Protein AF-A0A7S2CG11-F1 (afdb_monomer_lite)

Radius of gyration: 16.39 Å; chains: 1; bounding box: 47×24×43 Å

Secondary structure (DSSP, 8-state):
----TTHHHHHHHHHHHTS-GGGHHHHHHHHHHHHHHHHHHHHHHHHS-S---HHHHHHHHHHHHHHHHHHHHHHTTS-HHHHGGGHHHHHHHHHHHHHHHHHHHHHTT--

Structure (mmCIF, N/CA/C/O backbone):
data_AF-A0A7S2CG11-F1
#
_entry.id   AF-A0A7S2CG11-F1
#
loop_
_atom_site.group_PDB
_atom_site.id
_atom_site.type_symbol
_atom_site.label_atom_id
_atom_site.label_alt_id
_atom_site.label_comp_id
_atom_site.label_asym_id
_atom_site.label_entity_id
_atom_site.label_seq_id
_atom_site.pdbx_PDB_ins_code
_atom_site.Cartn_x
_atom_site.Cartn_y
_atom_site.Cartn_z
_atom_site.occupancy
_atom_site.B_iso_or_equiv
_atom_site.auth_seq_id
_atom_site.auth_comp_id
_atom_site.auth_asym_id
_atom_site.auth_atom_id
_atom_site.pdbx_PDB_model_num
ATOM 1 N N . MET A 1 1 ? -9.428 -1.515 -18.858 1.00 35.81 1 MET A N 1
ATOM 2 C CA . MET A 1 1 ? -9.501 -1.089 -17.443 1.00 35.81 1 MET A CA 1
ATOM 3 C C . MET A 1 1 ? -9.617 -2.336 -16.585 1.00 35.81 1 MET A C 1
ATOM 5 O O . MET A 1 1 ? -10.710 -2.874 -16.436 1.00 35.81 1 MET A O 1
ATOM 9 N N . LEU A 1 2 ? -8.484 -2.868 -16.124 1.00 32.00 2 LEU A N 1
ATOM 10 C CA . LEU A 1 2 ? -8.478 -3.986 -15.184 1.00 32.00 2 LEU A CA 1
ATOM 11 C C . LEU A 1 2 ? -9.107 -3.491 -13.878 1.00 32.00 2 LEU A C 1
ATOM 13 O O . LEU A 1 2 ? -8.720 -2.464 -13.327 1.00 32.00 2 LEU A O 1
ATOM 17 N N . ARG A 1 3 ? -10.182 -4.162 -13.475 1.00 33.31 3 ARG A N 1
ATOM 18 C CA . ARG A 1 3 ? -11.046 -3.799 -12.356 1.00 33.31 3 ARG A CA 1
ATOM 19 C C . ARG A 1 3 ? -10.266 -3.915 -11.043 1.00 33.31 3 ARG A C 1
ATOM 21 O O . ARG A 1 3 ? -10.253 -4.978 -10.436 1.00 33.31 3 ARG A O 1
ATOM 28 N N . ASN A 1 4 ? -9.718 -2.800 -10.564 1.00 46.31 4 ASN A N 1
ATOM 29 C CA . ASN A 1 4 ? -9.216 -2.584 -9.193 1.00 46.31 4 ASN A CA 1
ATOM 30 C C . ASN A 1 4 ? -10.316 -2.710 -8.101 1.00 46.31 4 ASN A C 1
ATOM 32 O O . ASN A 1 4 ? -10.176 -2.225 -6.982 1.00 46.31 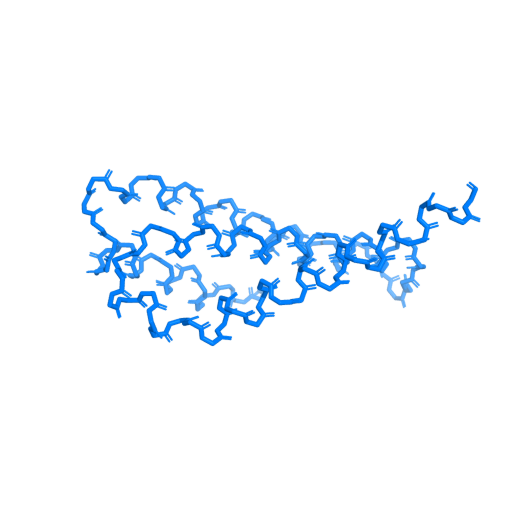4 ASN A O 1
ATOM 36 N N . SER A 1 5 ? -11.440 -3.359 -8.414 1.00 47.09 5 SER A N 1
ATOM 37 C CA . SER A 1 5 ? -12.702 -3.288 -7.675 1.00 47.09 5 SER A CA 1
ATOM 38 C C . SER A 1 5 ? -12.771 -4.158 -6.418 1.00 47.09 5 SER A C 1
ATOM 40 O O . SER A 1 5 ? -13.776 -4.081 -5.724 1.00 47.09 5 SER A O 1
ATOM 42 N N . ASN A 1 6 ? -11.741 -4.946 -6.093 1.00 70.62 6 ASN A N 1
ATOM 43 C CA . ASN A 1 6 ? -11.719 -5.699 -4.833 1.00 70.62 6 ASN A CA 1
ATOM 44 C C . ASN A 1 6 ? -10.846 -5.044 -3.760 1.00 70.62 6 ASN A C 1
ATOM 46 O O . ASN A 1 6 ? -11.277 -4.977 -2.617 1.00 70.62 6 ASN A O 1
ATOM 50 N N . LEU A 1 7 ? -9.659 -4.518 -4.083 1.00 75.25 7 LEU A N 1
ATOM 51 C CA . LEU A 1 7 ? -8.768 -3.990 -3.043 1.00 75.25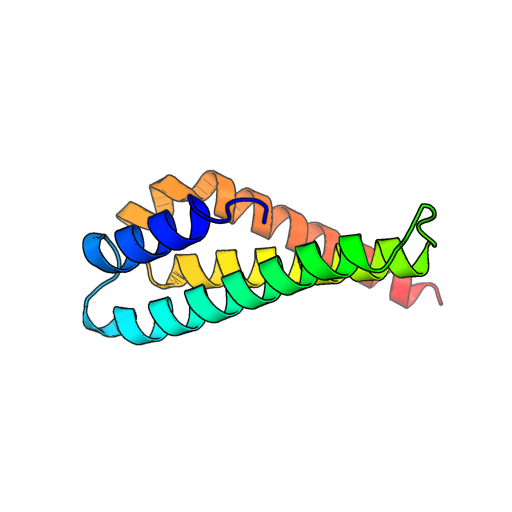 7 LEU A CA 1
ATOM 52 C C . LEU A 1 7 ? -9.250 -2.642 -2.487 1.00 75.25 7 LEU A C 1
ATOM 54 O O . LEU A 1 7 ? -9.371 -2.505 -1.274 1.00 75.25 7 LEU A O 1
ATOM 58 N N . ASP A 1 8 ? -9.606 -1.685 -3.352 1.00 79.31 8 ASP A N 1
ATOM 59 C CA . ASP A 1 8 ? -10.138 -0.377 -2.927 1.00 79.31 8 ASP A CA 1
ATOM 60 C C . ASP A 1 8 ? -11.437 -0.542 -2.119 1.00 79.31 8 ASP A C 1
ATOM 62 O O . ASP A 1 8 ? -11.587 0.007 -1.028 1.00 79.31 8 ASP A O 1
ATOM 66 N N . GLY A 1 9 ? -12.354 -1.387 -2.605 1.00 79.81 9 GLY A N 1
ATOM 67 C CA . GLY A 1 9 ? -13.598 -1.708 -1.903 1.00 79.81 9 GLY A CA 1
ATOM 68 C C . GLY A 1 9 ? -13.357 -2.342 -0.531 1.00 79.81 9 GLY A C 1
ATOM 69 O O . GLY A 1 9 ? -13.958 -1.914 0.455 1.00 79.81 9 GLY A O 1
ATOM 70 N N . ASN A 1 10 ? -12.436 -3.306 -0.449 1.00 82.38 10 ASN A N 1
ATOM 71 C CA . ASN A 1 10 ? -12.087 -3.967 0.808 1.00 82.38 10 ASN A CA 1
ATOM 72 C C . ASN A 1 10 ? -11.411 -3.010 1.796 1.00 82.38 10 ASN A C 1
ATOM 74 O O . ASN A 1 10 ? -11.752 -3.034 2.976 1.00 82.38 10 ASN A O 1
ATOM 78 N N . MET A 1 11 ? -10.506 -2.137 1.339 1.00 85.62 11 MET A N 1
ATOM 79 C CA . MET A 1 11 ? -9.870 -1.135 2.204 1.00 85.62 11 MET A CA 1
ATOM 80 C C . MET A 1 11 ? -10.896 -0.137 2.742 1.00 85.62 11 MET A C 1
ATOM 82 O O . MET A 1 11 ? -10.906 0.141 3.939 1.00 85.62 11 MET A O 1
ATOM 86 N N . ARG A 1 12 ? -11.815 0.354 1.902 1.00 87.50 12 ARG A N 1
ATOM 87 C CA . ARG A 1 12 ? -12.899 1.246 2.350 1.00 87.50 12 ARG A CA 1
ATOM 88 C C . ARG A 1 12 ? -13.810 0.577 3.367 1.00 87.50 12 ARG A C 1
ATOM 90 O O . ARG A 1 12 ? -14.135 1.193 4.381 1.00 87.50 12 ARG A O 1
ATOM 97 N N . LEU A 1 13 ? -14.199 -0.673 3.113 1.00 87.44 13 LEU A N 1
ATOM 98 C CA . LEU A 1 13 ? -15.016 -1.439 4.047 1.00 87.44 13 LEU A CA 1
ATOM 99 C C . LEU A 1 13 ? -14.294 -1.582 5.390 1.00 87.44 13 LEU A C 1
ATOM 101 O O . LEU A 1 13 ? -14.858 -1.206 6.410 1.00 87.44 13 LEU A O 1
ATOM 105 N N . MET A 1 14 ? -13.025 -1.994 5.371 1.00 85.38 14 MET A N 1
ATOM 106 C CA . MET A 1 14 ? -12.188 -2.157 6.561 1.00 85.38 14 MET A CA 1
ATOM 107 C C . MET A 1 14 ? -12.006 -0.850 7.351 1.00 85.38 14 MET A C 1
ATOM 109 O O . MET A 1 14 ? -12.083 -0.842 8.580 1.00 85.38 14 MET A O 1
ATOM 113 N N . ILE A 1 15 ? -11.837 0.290 6.671 1.00 89.62 15 ILE A N 1
ATOM 114 C CA . ILE A 1 15 ? -11.796 1.609 7.325 1.00 89.62 15 ILE A CA 1
ATOM 115 C C . ILE A 1 15 ? -13.116 1.896 8.054 1.00 89.62 15 ILE A C 1
ATOM 117 O O . ILE A 1 15 ? -13.131 2.466 9.148 1.00 89.62 15 ILE A O 1
ATOM 121 N N . MET A 1 16 ? -14.243 1.519 7.455 1.00 89.31 16 MET A N 1
ATOM 122 C CA . MET A 1 16 ? -15.561 1.763 8.030 1.00 89.31 16 MET A CA 1
ATOM 123 C C . MET A 1 16 ? -15.909 0.812 9.179 1.00 89.31 16 MET A C 1
ATOM 125 O O . MET A 1 16 ? -16.587 1.248 10.117 1.00 89.31 16 MET A O 1
ATOM 129 N N . THR A 1 17 ? -15.478 -0.447 9.114 1.00 88.38 17 THR A N 1
ATOM 130 C CA . THR A 1 17 ? -15.852 -1.501 10.068 1.00 88.38 17 THR A CA 1
ATOM 131 C C . THR A 1 17 ? -14.850 -1.660 11.200 1.00 88.38 17 THR A C 1
ATOM 133 O O . THR A 1 17 ? -15.264 -1.732 12.354 1.00 88.38 17 THR A O 1
ATOM 136 N N . ASP A 1 18 ? -13.554 -1.639 10.892 1.00 86.88 18 ASP A N 1
ATOM 137 C CA . ASP A 1 18 ? -12.510 -2.115 11.803 1.00 86.88 18 ASP A CA 1
ATOM 138 C C . ASP A 1 18 ? -11.594 -0.987 12.300 1.00 86.88 18 ASP A C 1
ATOM 140 O O . ASP A 1 18 ? -11.136 -1.018 13.441 1.00 86.88 18 ASP A O 1
ATOM 144 N N . VAL A 1 19 ? -11.357 0.063 11.501 1.00 88.81 19 VAL A N 1
ATOM 145 C CA . VAL A 1 19 ? -10.510 1.192 11.929 1.00 88.81 19 VAL A CA 1
ATOM 146 C C . VAL A 1 19 ? -11.243 2.076 12.959 1.00 88.81 19 VAL A C 1
ATOM 148 O O . VAL A 1 19 ? -12.369 2.541 12.702 1.00 88.81 19 VAL A O 1
ATOM 151 N N . PRO A 1 20 ? -10.614 2.401 14.111 1.00 91.81 20 PRO A N 1
ATOM 152 C CA . PRO A 1 20 ? -11.186 3.306 15.103 1.00 91.81 20 PRO A CA 1
ATOM 153 C C . PRO A 1 20 ? -11.517 4.664 14.491 1.00 91.81 20 PRO A C 1
ATOM 155 O O . PRO A 1 20 ? -10.702 5.239 13.773 1.00 91.81 20 PRO A O 1
ATOM 158 N N . ARG A 1 21 ? -12.686 5.228 14.823 1.00 91.38 21 ARG A N 1
ATOM 159 C CA . ARG A 1 21 ? -13.230 6.436 14.169 1.00 91.38 21 ARG A CA 1
ATOM 160 C C . ARG A 1 21 ? -12.234 7.599 14.066 1.00 91.38 21 ARG A C 1
ATOM 162 O O . ARG A 1 21 ? -12.180 8.245 13.028 1.00 91.38 21 ARG A O 1
ATOM 169 N N . ARG A 1 22 ? -11.413 7.810 15.102 1.00 92.06 22 ARG A N 1
ATOM 170 C CA . ARG A 1 22 ? -10.377 8.859 15.163 1.00 92.06 22 ARG A CA 1
ATOM 171 C C . ARG A 1 22 ? -9.219 8.688 14.166 1.00 92.06 22 ARG A C 1
ATOM 173 O O . ARG A 1 22 ? -8.504 9.643 13.922 1.00 92.06 22 ARG A O 1
ATOM 180 N N . GLN A 1 23 ? -9.009 7.482 13.637 1.00 91.62 23 GLN A N 1
ATOM 181 C CA . GLN A 1 23 ? -7.903 7.142 12.730 1.00 91.62 23 GLN A CA 1
ATOM 182 C C . GLN A 1 23 ? -8.356 6.974 11.273 1.00 91.62 23 GLN A C 1
ATOM 184 O O . GLN A 1 23 ? -7.522 6.821 10.385 1.00 91.62 23 GLN A O 1
ATOM 189 N N . ARG A 1 24 ? -9.670 7.006 11.010 1.00 92.00 24 ARG A N 1
ATOM 190 C CA . ARG A 1 24 ? -10.237 6.697 9.687 1.00 92.00 24 ARG A CA 1
ATOM 191 C C . ARG A 1 24 ? -9.787 7.650 8.594 1.00 92.00 24 ARG A C 1
ATOM 193 O O . ARG A 1 24 ? -9.596 7.208 7.472 1.00 92.00 24 ARG A O 1
ATOM 200 N N . GLU A 1 25 ? -9.611 8.928 8.913 1.00 91.62 25 GLU A N 1
ATOM 201 C CA . GLU A 1 25 ? -9.115 9.916 7.952 1.00 91.62 25 GLU A CA 1
ATOM 202 C C . GLU A 1 25 ? -7.676 9.601 7.521 1.00 91.62 25 GLU A C 1
ATOM 204 O O . GLU A 1 25 ? -7.389 9.533 6.328 1.00 91.62 25 GLU A O 1
ATOM 209 N N . GLY A 1 26 ? -6.793 9.296 8.479 1.00 90.50 26 GLY A N 1
ATOM 210 C CA . GLY A 1 26 ? -5.427 8.851 8.188 1.00 90.50 26 GLY A CA 1
ATOM 211 C C . GLY A 1 26 ? -5.397 7.557 7.371 1.00 90.50 26 GLY A C 1
ATOM 212 O O . GLY A 1 26 ? -4.694 7.477 6.366 1.00 90.50 26 GLY A O 1
ATOM 213 N N . ALA A 1 27 ? -6.229 6.581 7.741 1.00 89.44 27 ALA A N 1
ATOM 214 C CA . ALA A 1 27 ? -6.353 5.325 7.009 1.00 89.44 27 ALA A CA 1
ATOM 215 C C . ALA A 1 27 ? -6.898 5.523 5.581 1.00 89.44 27 ALA A C 1
ATOM 217 O O . ALA A 1 27 ? -6.419 4.880 4.653 1.00 89.44 27 ALA A O 1
ATOM 218 N N . ALA A 1 28 ? -7.850 6.439 5.373 1.00 89.50 28 ALA A N 1
ATOM 219 C CA . ALA A 1 28 ? -8.377 6.764 4.047 1.00 89.50 28 ALA A CA 1
ATOM 220 C C . ALA A 1 28 ? -7.323 7.423 3.147 1.00 89.50 28 ALA A C 1
ATOM 222 O O . ALA A 1 28 ? -7.187 7.042 1.985 1.00 89.50 28 ALA A O 1
ATOM 223 N N . ASN A 1 29 ? -6.533 8.353 3.691 1.00 91.31 29 ASN A N 1
ATOM 224 C CA . ASN A 1 29 ? -5.423 8.968 2.961 1.00 91.31 29 ASN A CA 1
ATOM 225 C C . ASN A 1 29 ? -4.346 7.932 2.601 1.00 91.31 29 ASN A C 1
ATOM 227 O O . ASN A 1 29 ? -3.847 7.920 1.477 1.00 91.31 29 ASN A O 1
ATOM 231 N N . SER A 1 30 ? -4.032 7.023 3.528 1.00 89.19 30 SER A N 1
ATOM 232 C CA . SER A 1 30 ? -3.101 5.916 3.286 1.00 89.19 30 SER A CA 1
ATOM 233 C C . SER A 1 30 ? -3.621 4.950 2.213 1.00 89.19 30 SER A C 1
ATOM 235 O O . SER A 1 30 ? -2.877 4.611 1.296 1.00 89.19 30 SER A O 1
ATOM 237 N N . ALA A 1 31 ? -4.904 4.580 2.250 1.00 87.12 31 ALA A N 1
ATOM 238 C CA . ALA A 1 31 ? -5.529 3.749 1.221 1.00 87.12 31 ALA A CA 1
ATOM 239 C C . ALA A 1 31 ? -5.493 4.408 -0.169 1.00 87.12 31 ALA A C 1
ATOM 241 O O . ALA A 1 31 ? -5.235 3.734 -1.165 1.00 87.12 31 ALA A O 1
ATOM 242 N N . ALA A 1 32 ? -5.700 5.727 -0.250 1.00 87.94 32 ALA A N 1
ATOM 243 C CA . ALA A 1 32 ? -5.587 6.462 -1.508 1.00 87.94 32 ALA A CA 1
ATOM 244 C C . ALA A 1 32 ? -4.153 6.439 -2.069 1.00 87.94 32 ALA A C 1
ATOM 246 O O . ALA A 1 32 ? -3.975 6.233 -3.269 1.00 87.94 32 ALA A O 1
ATOM 247 N N . ALA A 1 33 ? -3.136 6.593 -1.212 1.00 86.75 33 ALA A N 1
ATOM 248 C CA . ALA A 1 33 ? -1.732 6.491 -1.615 1.00 86.75 33 ALA A CA 1
ATOM 249 C C . ALA A 1 33 ? -1.402 5.100 -2.186 1.00 86.75 33 ALA A C 1
ATOM 251 O O . ALA A 1 33 ? -0.862 5.014 -3.287 1.00 86.75 33 ALA A O 1
ATOM 252 N N . ILE A 1 34 ? -1.850 4.035 -1.511 1.00 86.06 34 ILE A N 1
ATOM 253 C CA . ILE A 1 34 ? -1.693 2.643 -1.963 1.00 86.06 34 ILE A CA 1
ATOM 254 C C . ILE A 1 34 ? -2.304 2.440 -3.350 1.00 86.06 34 ILE A C 1
ATOM 256 O O . ILE A 1 34 ? -1.669 1.883 -4.246 1.00 86.06 34 ILE A O 1
ATOM 260 N N . MET A 1 35 ? -3.533 2.918 -3.559 1.00 84.75 35 MET A N 1
ATOM 261 C CA . MET A 1 35 ? -4.197 2.796 -4.858 1.00 84.75 35 MET A CA 1
ATOM 262 C C . MET A 1 35 ? -3.481 3.584 -5.957 1.00 84.75 35 MET A C 1
ATOM 264 O O . MET A 1 35 ? -3.445 3.122 -7.097 1.00 84.75 35 MET A O 1
ATOM 268 N N . A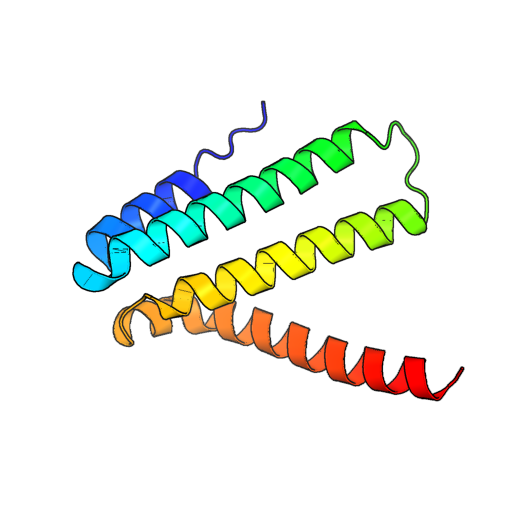SN A 1 36 ? -2.891 4.738 -5.637 1.00 85.94 36 ASN A N 1
ATOM 269 C CA . ASN A 1 36 ? -2.085 5.496 -6.591 1.00 85.94 36 ASN A CA 1
ATOM 270 C C . ASN A 1 36 ? -0.817 4.731 -6.986 1.00 85.94 36 ASN A C 1
ATOM 272 O O . ASN A 1 36 ? -0.550 4.619 -8.178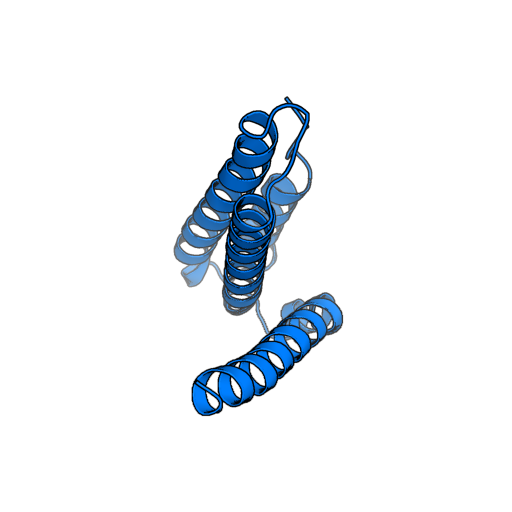 1.00 85.94 36 ASN A O 1
ATOM 276 N N . THR A 1 37 ? -0.106 4.131 -6.028 1.00 84.00 37 THR A N 1
ATOM 277 C CA . THR A 1 37 ? 1.079 3.301 -6.303 1.00 84.00 37 THR A CA 1
ATOM 278 C C . THR A 1 37 ? 0.725 2.052 -7.125 1.00 84.00 37 THR A C 1
ATOM 280 O O . THR A 1 37 ? 1.433 1.706 -8.068 1.00 84.00 37 THR A O 1
ATOM 283 N N . PHE A 1 38 ? -0.417 1.403 -6.868 1.00 80.06 38 PHE A N 1
ATOM 284 C CA . PHE A 1 38 ? -0.881 0.296 -7.720 1.00 80.06 38 PHE A CA 1
ATOM 285 C C . PHE A 1 38 ? -1.307 0.743 -9.123 1.00 80.06 38 PHE A C 1
ATOM 287 O O . PHE A 1 38 ? -1.092 0.017 -10.094 1.00 80.06 38 PHE A O 1
ATOM 294 N N . ASN A 1 39 ? -1.920 1.921 -9.249 1.00 82.31 39 ASN A N 1
ATOM 295 C CA . ASN A 1 39 ? -2.246 2.487 -10.556 1.00 82.31 39 ASN A CA 1
ATOM 296 C C . ASN A 1 39 ? -0.975 2.833 -11.336 1.00 82.31 39 ASN A C 1
ATOM 298 O O . ASN A 1 39 ? -0.939 2.607 -12.542 1.00 82.31 39 ASN A O 1
ATOM 302 N N . GLU A 1 40 ? 0.056 3.345 -10.663 1.00 80.25 40 GLU A N 1
ATOM 303 C CA . GLU A 1 40 ? 1.376 3.560 -11.248 1.00 80.25 40 GLU A CA 1
ATOM 304 C C . GLU A 1 40 ? 1.919 2.244 -11.802 1.00 80.25 40 GLU A C 1
ATOM 306 O O . GLU A 1 40 ? 2.081 2.161 -13.010 1.00 80.25 40 GLU A O 1
ATOM 311 N N . LEU A 1 41 ? 2.014 1.183 -10.989 1.00 73.31 41 LEU A N 1
ATOM 312 C CA . LEU A 1 41 ? 2.454 -0.155 -11.417 1.00 73.31 41 LEU A CA 1
ATOM 313 C C . LEU A 1 41 ? 1.724 -0.668 -12.673 1.00 73.31 41 LEU A C 1
ATOM 315 O O . LEU A 1 41 ? 2.345 -1.142 -13.628 1.00 73.31 41 LEU A O 1
ATOM 319 N N . ALA A 1 42 ? 0.391 -0.569 -12.676 1.00 72.75 42 ALA A N 1
ATOM 320 C CA . ALA A 1 42 ? -0.438 -1.007 -13.796 1.00 72.75 42 ALA A CA 1
ATOM 321 C C . ALA A 1 42 ? -0.187 -0.180 -15.070 1.00 72.75 42 ALA A C 1
ATOM 323 O O . ALA A 1 42 ? -0.279 -0.704 -16.182 1.00 72.75 42 ALA A O 1
ATOM 324 N N . ASN A 1 43 ? 0.143 1.103 -14.918 1.00 73.06 43 ASN A N 1
ATOM 325 C CA . ASN A 1 43 ? 0.467 1.996 -16.025 1.00 73.06 43 ASN A CA 1
ATOM 326 C C . ASN A 1 43 ? 1.924 1.838 -16.490 1.00 73.06 43 ASN A C 1
ATOM 328 O O . ASN A 1 43 ? 2.187 1.940 -17.690 1.00 73.06 43 ASN A O 1
ATOM 332 N N . THR A 1 44 ? 2.864 1.516 -15.596 1.00 66.94 44 THR A N 1
ATOM 333 C CA . THR A 1 44 ? 4.253 1.210 -15.962 1.00 66.94 44 THR A CA 1
ATOM 334 C C . THR A 1 44 ? 4.290 -0.012 -16.882 1.00 66.94 44 THR A C 1
ATOM 336 O O . THR A 1 44 ? 4.925 0.026 -17.933 1.00 66.94 44 THR A O 1
ATOM 339 N N . GLN A 1 45 ? 3.478 -1.040 -16.600 1.00 59.97 45 GLN A N 1
ATOM 340 C CA . GLN A 1 45 ? 3.309 -2.199 -17.488 1.00 59.97 45 GLN A CA 1
ATOM 341 C C . GLN A 1 45 ? 2.833 -1.813 -18.904 1.00 59.97 45 GLN A C 1
ATOM 343 O O . GLN A 1 45 ? 3.269 -2.412 -19.886 1.00 59.97 45 GLN A O 1
ATOM 348 N N . ALA A 1 46 ? 1.955 -0.811 -19.030 1.00 62.22 46 ALA A N 1
ATOM 349 C CA . ALA A 1 46 ? 1.475 -0.327 -20.328 1.00 62.22 46 ALA A CA 1
ATOM 350 C C . ALA A 1 46 ? 2.545 0.453 -21.116 1.00 62.22 46 ALA A C 1
ATOM 352 O O . ALA A 1 46 ? 2.405 0.625 -22.327 1.00 62.22 46 ALA A O 1
ATOM 353 N N . THR A 1 47 ? 3.602 0.910 -20.439 1.00 61.19 47 THR A N 1
ATOM 354 C CA . THR A 1 47 ? 4.683 1.719 -21.020 1.00 61.19 47 THR A CA 1
ATOM 355 C C . THR A 1 47 ? 5.794 0.837 -21.613 1.00 61.19 47 THR A C 1
ATOM 357 O O . THR A 1 47 ? 6.389 1.201 -22.625 1.00 61.19 47 THR A O 1
ATOM 360 N N . TYR A 1 48 ? 6.015 -0.366 -21.069 1.00 59.41 48 TYR A N 1
ATOM 361 C CA . TYR A 1 48 ? 7.090 -1.293 -21.466 1.00 59.41 48 TYR A CA 1
ATOM 362 C C . TYR A 1 48 ? 6.747 -2.219 -22.642 1.00 59.41 48 TYR A C 1
ATOM 364 O O . TYR A 1 48 ? 6.964 -3.426 -22.582 1.00 59.41 48 TYR A O 1
ATOM 372 N N . GLY A 1 49 ? 6.180 -1.674 -23.722 1.00 54.03 49 GLY A N 1
ATOM 373 C CA . GLY A 1 49 ? 5.759 -2.445 -24.897 1.00 54.03 49 GLY A CA 1
ATOM 374 C C . GLY A 1 49 ? 6.731 -3.570 -25.302 1.00 54.03 49 GLY A C 1
ATOM 375 O O . GLY A 1 49 ? 7.870 -3.314 -25.665 1.00 54.03 49 GLY A O 1
ATOM 376 N N . VAL A 1 50 ? 6.237 -4.815 -25.267 1.00 57.59 50 VAL A N 1
ATOM 377 C CA . VAL A 1 50 ? 6.822 -6.086 -25.761 1.00 57.59 50 VAL A CA 1
ATOM 378 C C . VAL A 1 50 ? 8.186 -6.518 -25.177 1.00 57.59 50 VAL A C 1
ATOM 380 O O . VAL A 1 50 ? 8.411 -7.724 -25.085 1.00 57.59 50 VAL A O 1
ATOM 383 N N . SER A 1 51 ? 9.060 -5.619 -24.712 1.00 64.94 51 SER A N 1
ATOM 384 C CA . SER A 1 51 ? 10.329 -5.973 -24.058 1.00 64.94 51 SER A CA 1
ATOM 385 C C . SER A 1 51 ? 10.542 -5.224 -22.746 1.00 64.94 51 SER A C 1
ATOM 387 O O . SER A 1 51 ? 10.552 -3.997 -22.727 1.00 64.94 51 SER A O 1
ATOM 389 N N . PHE A 1 52 ? 10.788 -5.982 -21.681 1.00 69.31 52 PHE A N 1
ATOM 390 C CA . PHE A 1 52 ? 11.275 -5.480 -20.399 1.00 69.31 52 PHE A CA 1
ATOM 391 C C . PHE A 1 52 ? 12.802 -5.432 -20.420 1.00 69.31 52 PHE A C 1
ATOM 393 O O . PHE A 1 52 ? 13.438 -6.447 -20.711 1.00 69.31 52 PHE A O 1
ATOM 400 N N . THR A 1 53 ? 13.388 -4.282 -20.105 1.00 75.69 53 THR A N 1
ATOM 401 C CA . THR A 1 53 ? 14.813 -4.200 -19.764 1.00 75.69 53 THR A CA 1
ATOM 402 C C . THR A 1 53 ? 15.027 -4.518 -18.281 1.00 75.69 53 THR A C 1
ATOM 404 O O . THR A 1 53 ? 14.084 -4.474 -17.487 1.00 75.69 53 THR A O 1
ATOM 407 N N . ASP A 1 54 ? 16.268 -4.802 -17.878 1.00 74.38 54 ASP A N 1
ATOM 408 C CA . ASP A 1 54 ? 16.604 -5.015 -16.461 1.00 74.38 54 ASP A CA 1
ATOM 409 C C . ASP A 1 54 ? 16.246 -3.789 -15.600 1.00 74.38 54 ASP A C 1
ATOM 411 O O . ASP A 1 54 ? 15.759 -3.931 -14.481 1.00 74.38 54 ASP A O 1
ATOM 415 N N . ALA A 1 55 ? 16.405 -2.577 -16.142 1.00 75.56 55 ALA A N 1
ATOM 416 C CA . ALA A 1 55 ? 16.020 -1.340 -15.461 1.00 75.56 55 ALA A CA 1
ATOM 417 C C . ALA A 1 55 ? 14.501 -1.247 -15.231 1.00 75.56 55 ALA A C 1
ATOM 419 O O . ALA A 1 55 ? 14.059 -0.777 -14.185 1.00 75.56 55 ALA A O 1
ATOM 420 N N . ASP A 1 56 ? 13.702 -1.745 -16.175 1.00 72.75 56 ASP A N 1
ATOM 421 C CA . ASP A 1 56 ? 12.240 -1.770 -16.068 1.00 72.75 56 ASP A CA 1
ATOM 422 C C . ASP A 1 56 ? 11.777 -2.795 -15.029 1.00 72.75 56 ASP A C 1
ATOM 424 O O . ASP A 1 56 ? 10.817 -2.562 -14.295 1.00 72.75 56 ASP A O 1
ATOM 428 N N . MET A 1 57 ? 12.486 -3.925 -14.930 1.00 73.69 57 MET A N 1
ATOM 429 C CA . MET A 1 57 ? 12.253 -4.915 -13.879 1.00 73.69 57 MET A CA 1
ATOM 430 C C . MET A 1 57 ? 12.569 -4.354 -12.492 1.00 73.69 57 MET A C 1
ATOM 432 O O . MET A 1 57 ? 11.780 -4.568 -11.573 1.00 73.69 57 MET A O 1
ATOM 436 N N . ILE A 1 58 ? 13.670 -3.607 -12.349 1.00 78.69 58 ILE A N 1
ATOM 437 C CA . ILE A 1 58 ? 14.026 -2.923 -11.095 1.00 78.69 58 ILE A CA 1
ATOM 438 C C . ILE A 1 58 ? 12.949 -1.895 -10.732 1.00 78.69 58 ILE A C 1
ATOM 440 O O . ILE A 1 58 ? 12.418 -1.941 -9.628 1.00 78.69 58 ILE A O 1
ATOM 444 N N . ALA A 1 59 ? 12.529 -1.046 -11.674 1.00 75.25 59 ALA A N 1
ATOM 445 C CA . ALA A 1 59 ? 11.486 -0.052 -11.421 1.00 75.25 59 ALA A CA 1
ATOM 446 C C . ALA A 1 59 ? 10.152 -0.694 -10.989 1.00 75.25 59 ALA A C 1
ATOM 448 O O . ALA A 1 59 ? 9.481 -0.211 -10.078 1.00 75.25 59 ALA A O 1
ATOM 449 N N . VAL A 1 60 ? 9.766 -1.815 -11.606 1.00 75.44 60 VAL A N 1
ATOM 450 C CA . VAL A 1 60 ? 8.580 -2.583 -11.195 1.00 75.44 60 VAL A CA 1
ATOM 451 C C . VAL A 1 60 ? 8.750 -3.193 -9.800 1.00 75.44 60 VAL A C 1
ATOM 453 O O . VAL A 1 60 ? 7.798 -3.177 -9.014 1.00 75.44 60 VAL A O 1
ATOM 456 N N . ALA A 1 61 ? 9.937 -3.711 -9.477 1.00 76.62 61 ALA A N 1
ATOM 457 C CA . ALA A 1 61 ? 10.241 -4.248 -8.155 1.00 76.62 61 ALA A CA 1
ATOM 458 C C . ALA A 1 61 ? 10.159 -3.163 -7.069 1.00 76.62 61 ALA A C 1
ATOM 460 O O . ALA A 1 61 ? 9.512 -3.396 -6.046 1.00 76.62 61 ALA A O 1
ATOM 461 N N . ASP A 1 62 ? 10.700 -1.971 -7.329 1.00 79.50 62 ASP A N 1
ATOM 462 C CA . ASP A 1 62 ? 10.664 -0.820 -6.419 1.00 79.50 62 ASP A CA 1
ATOM 463 C C . ASP A 1 62 ? 9.227 -0.362 -6.138 1.00 79.50 62 ASP A C 1
ATOM 465 O O . ASP A 1 62 ? 8.827 -0.192 -4.983 1.00 79.50 62 ASP A O 1
ATOM 469 N N . VAL A 1 63 ? 8.403 -0.223 -7.183 1.00 77.94 63 VAL A N 1
ATOM 470 C CA . VAL A 1 63 ? 6.986 0.156 -7.032 1.00 77.94 63 VAL A CA 1
ATOM 471 C C . VAL A 1 63 ? 6.221 -0.907 -6.235 1.00 77.94 63 VAL A C 1
ATOM 473 O O . VAL A 1 63 ? 5.372 -0.581 -5.401 1.00 77.94 63 VAL A O 1
ATOM 476 N N . TYR A 1 64 ? 6.529 -2.190 -6.445 1.00 76.38 64 TYR A N 1
ATOM 477 C CA . TYR A 1 64 ? 5.914 -3.281 -5.692 1.00 76.38 64 TYR A CA 1
ATOM 478 C C . TYR A 1 64 ? 6.378 -3.328 -4.225 1.00 76.38 64 TYR A C 1
ATOM 480 O O . TYR A 1 64 ? 5.563 -3.616 -3.345 1.00 76.38 64 TYR A O 1
ATOM 488 N N . ALA A 1 65 ? 7.648 -3.026 -3.942 1.00 78.56 65 ALA A N 1
ATOM 489 C CA . ALA A 1 65 ? 8.172 -2.890 -2.582 1.00 78.56 65 ALA A CA 1
ATOM 490 C C . ALA A 1 65 ? 7.488 -1.730 -1.842 1.00 78.56 65 ALA A C 1
ATOM 492 O O . ALA A 1 65 ? 6.953 -1.921 -0.750 1.00 78.56 65 ALA A O 1
ATOM 493 N N . LEU A 1 66 ? 7.370 -0.567 -2.489 1.00 80.69 66 LEU A N 1
ATOM 494 C CA . LEU A 1 66 ? 6.668 0.591 -1.938 1.00 80.69 66 LEU A CA 1
ATOM 495 C C . LEU A 1 66 ? 5.193 0.285 -1.631 1.00 80.69 66 LEU A C 1
ATOM 497 O O . LEU A 1 66 ? 4.691 0.636 -0.563 1.00 80.69 66 LEU A O 1
ATOM 501 N N . ALA A 1 67 ? 4.485 -0.392 -2.540 1.00 79.31 67 ALA A N 1
ATOM 502 C CA . ALA A 1 67 ? 3.089 -0.772 -2.315 1.00 79.31 67 ALA A CA 1
ATOM 503 C C . ALA A 1 67 ? 2.930 -1.714 -1.107 1.00 79.31 67 ALA A C 1
ATOM 505 O O . ALA A 1 67 ? 1.962 -1.595 -0.348 1.00 79.31 67 ALA A O 1
ATOM 506 N N . ARG A 1 68 ? 3.881 -2.639 -0.908 1.00 77.31 68 ARG A N 1
ATOM 507 C CA . ARG A 1 68 ? 3.906 -3.548 0.247 1.00 77.31 68 ARG A CA 1
ATOM 508 C C . ARG A 1 68 ? 4.131 -2.804 1.557 1.00 77.31 68 ARG A C 1
ATOM 510 O O . ARG A 1 68 ? 3.353 -3.008 2.490 1.00 77.31 68 ARG A O 1
ATOM 517 N N . GLU A 1 69 ? 5.103 -1.901 1.597 1.00 81.00 69 GLU A N 1
ATOM 518 C CA . GLU A 1 69 ? 5.390 -1.099 2.784 1.00 81.00 69 GLU A CA 1
ATOM 519 C C . GLU A 1 69 ? 4.171 -0.246 3.176 1.00 81.00 69 GLU A C 1
ATOM 521 O O . GLU A 1 69 ? 3.756 -0.195 4.339 1.00 81.00 69 GLU A O 1
ATOM 526 N N . GLN A 1 70 ? 3.539 0.400 2.193 1.00 83.75 70 GLN A N 1
ATOM 527 C CA . GLN A 1 70 ? 2.346 1.207 2.431 1.00 83.75 70 GLN A CA 1
ATOM 528 C C . GLN A 1 70 ? 1.177 0.361 2.961 1.00 83.75 70 GLN A C 1
ATOM 530 O O . GLN A 1 70 ? 0.495 0.789 3.895 1.00 83.75 70 GLN A O 1
ATOM 535 N N . LEU A 1 71 ? 0.964 -0.848 2.426 1.00 81.44 71 LEU A N 1
ATOM 536 C CA . LEU A 1 71 ? -0.032 -1.796 2.943 1.00 81.44 71 LEU A CA 1
ATOM 537 C C . LEU A 1 71 ? 0.280 -2.237 4.380 1.00 81.44 71 LEU A C 1
ATOM 539 O O . LEU A 1 71 ? -0.629 -2.310 5.207 1.00 81.44 71 LEU A O 1
ATOM 543 N N . ALA A 1 72 ? 1.548 -2.497 4.701 1.00 80.62 72 ALA A N 1
ATOM 544 C CA . ALA A 1 72 ? 1.965 -2.852 6.055 1.00 80.62 72 ALA A CA 1
ATOM 545 C C . ALA A 1 72 ? 1.651 -1.721 7.049 1.00 80.62 72 ALA A C 1
ATOM 547 O O . ALA A 1 72 ? 1.036 -1.964 8.090 1.00 80.62 72 ALA A O 1
ATOM 548 N N . ARG A 1 73 ? 1.979 -0.473 6.690 1.00 82.94 73 ARG A N 1
ATOM 549 C CA . ARG A 1 73 ? 1.649 0.722 7.487 1.00 82.94 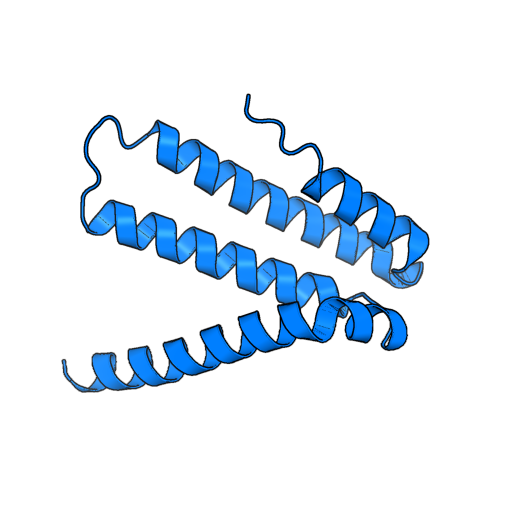73 ARG A CA 1
ATOM 550 C C . ARG A 1 73 ? 0.141 0.950 7.599 1.00 82.94 73 ARG A C 1
ATOM 552 O O . ARG A 1 73 ? -0.338 1.378 8.644 1.00 82.94 73 ARG A O 1
ATOM 559 N N . PHE A 1 74 ? -0.635 0.637 6.561 1.00 85.94 74 PHE A N 1
ATOM 560 C CA . PHE A 1 74 ? -2.095 0.728 6.624 1.00 85.94 74 PHE A CA 1
ATOM 561 C C . PHE A 1 74 ? -2.680 -0.194 7.704 1.00 85.94 74 PHE A C 1
ATOM 563 O O . PHE A 1 74 ? -3.587 0.208 8.439 1.00 85.94 74 PHE A O 1
ATOM 570 N N . PHE A 1 75 ? -2.124 -1.398 7.872 1.00 83.69 75 PHE A N 1
ATOM 571 C CA . PHE A 1 75 ? -2.553 -2.301 8.939 1.00 83.69 75 PHE A CA 1
ATOM 572 C C . PHE A 1 75 ? -2.294 -1.742 10.341 1.00 83.69 75 PHE A C 1
ATOM 574 O O . PHE A 1 75 ? -2.988 -2.150 11.273 1.00 83.69 75 PHE A O 1
ATOM 581 N N . ASP A 1 76 ? -1.392 -0.771 10.522 1.00 85.81 76 ASP A N 1
ATOM 582 C CA . ASP A 1 76 ? -1.149 -0.163 11.832 1.00 85.81 76 ASP A CA 1
ATOM 583 C C . ASP A 1 76 ? -2.362 0.598 12.386 1.00 85.81 76 ASP A C 1
ATOM 585 O O . ASP A 1 76 ? -2.505 0.687 13.611 1.00 85.81 76 ASP A O 1
ATOM 589 N N . TYR A 1 77 ? -3.281 1.036 11.518 1.00 87.25 77 TYR A N 1
ATOM 590 C CA . TYR A 1 77 ? -4.540 1.679 11.908 1.00 87.25 77 TYR A CA 1
ATOM 591 C C . TYR A 1 77 ? -5.582 0.715 12.489 1.00 87.25 77 TYR A C 1
ATOM 593 O O . TYR A 1 77 ? -6.556 1.168 13.103 1.00 87.25 77 TYR A O 1
ATOM 601 N N . LEU A 1 78 ? -5.402 -0.595 12.308 1.00 85.00 78 LEU A N 1
ATOM 602 C CA . LEU A 1 78 ? -6.318 -1.601 12.831 1.00 85.00 78 LEU A CA 1
ATOM 603 C C . LEU A 1 78 ? -6.130 -1.835 14.340 1.00 85.00 78 LEU A C 1
ATOM 605 O O . LEU A 1 78 ? -5.020 -1.711 14.869 1.00 85.00 78 LEU A O 1
ATOM 609 N N . PRO A 1 79 ? -7.201 -2.209 15.057 1.00 83.25 79 PRO A N 1
ATOM 610 C CA . PRO A 1 79 ? -7.091 -2.715 16.416 1.00 83.25 79 PRO A CA 1
ATOM 611 C C . PRO A 1 79 ? -6.412 -4.099 16.417 1.00 83.25 79 PRO A C 1
ATOM 613 O O . PRO A 1 79 ? -6.384 -4.796 15.401 1.00 83.25 79 PRO A O 1
ATOM 616 N N . THR A 1 80 ? -5.801 -4.475 17.543 1.00 79.38 80 THR A N 1
ATOM 617 C CA . THR A 1 80 ? -4.935 -5.665 17.658 1.00 79.38 80 THR A CA 1
ATOM 618 C C . THR A 1 80 ? -5.626 -6.960 17.217 1.00 79.38 80 THR A C 1
ATOM 620 O O . THR A 1 80 ? -5.049 -7.751 16.483 1.00 79.38 80 THR A O 1
ATOM 623 N N . ASP A 1 81 ? -6.897 -7.125 17.569 1.00 76.31 81 ASP A N 1
ATOM 624 C CA . ASP A 1 81 ? -7.748 -8.260 17.197 1.00 76.31 81 ASP A CA 1
ATOM 625 C C . ASP A 1 81 ? -8.015 -8.366 15.684 1.00 76.31 81 ASP A C 1
ATOM 627 O O . ASP A 1 81 ? -8.174 -9.463 15.142 1.00 76.31 81 ASP A O 1
ATOM 631 N N . ALA A 1 82 ? -8.054 -7.235 14.977 1.00 72.75 82 ALA A N 1
ATOM 632 C CA . ALA A 1 82 ? -8.154 -7.208 13.522 1.00 72.75 82 ALA A CA 1
ATOM 633 C C . ALA A 1 82 ? -6.786 -7.411 12.854 1.00 72.75 82 ALA A C 1
ATOM 635 O O . ALA A 1 82 ? -6.715 -8.092 11.831 1.00 72.75 82 ALA A O 1
ATOM 636 N N . LYS A 1 83 ? -5.696 -6.897 13.444 1.00 70.44 83 LYS A N 1
ATOM 637 C CA . LYS A 1 83 ? -4.318 -7.136 12.973 1.00 70.44 83 LYS A CA 1
ATOM 638 C C . LYS A 1 83 ? -3.974 -8.622 12.955 1.00 70.44 83 LYS A C 1
ATOM 640 O O . LYS A 1 83 ? -3.376 -9.081 11.986 1.00 70.44 83 LYS A O 1
ATOM 645 N N . ASP A 1 84 ? -4.419 -9.374 13.960 1.00 66.94 84 ASP A N 1
ATOM 646 C CA . ASP A 1 84 ? -4.160 -10.813 14.075 1.00 66.94 84 ASP A CA 1
ATOM 647 C C . ASP A 1 84 ? -4.737 -11.622 12.897 1.00 66.94 84 ASP A C 1
ATOM 649 O O . ASP A 1 84 ? -4.141 -12.600 12.447 1.00 66.94 84 ASP A O 1
ATOM 653 N 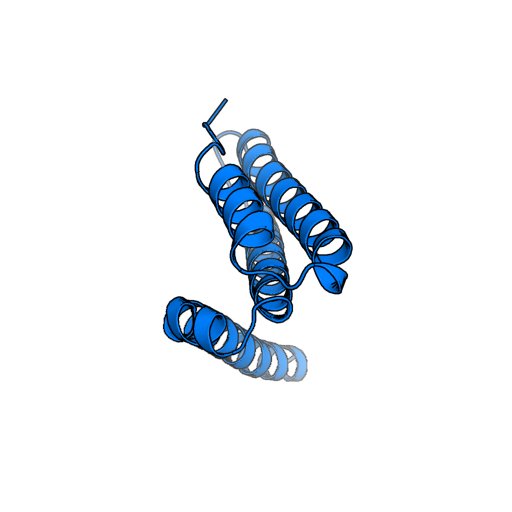N . LYS A 1 85 ? -5.849 -11.163 12.306 1.00 64.62 85 LYS A N 1
ATOM 654 C CA . LYS A 1 85 ? -6.450 -11.784 11.107 1.00 64.62 85 LYS A CA 1
ATOM 655 C C . LYS A 1 85 ? -5.597 -11.598 9.852 1.00 64.62 85 LYS A C 1
ATOM 657 O O . LYS A 1 85 ? -5.665 -12.414 8.937 1.00 64.62 85 LYS A O 1
ATOM 662 N N . PHE A 1 86 ? -4.791 -10.540 9.817 1.00 61.19 86 PHE A N 1
ATOM 663 C CA . PHE A 1 86 ? -3.882 -10.215 8.717 1.00 61.19 86 PHE A CA 1
ATOM 664 C C . PHE A 1 86 ? -2.416 -10.504 9.068 1.00 61.19 86 PHE A C 1
ATOM 666 O O . PHE A 1 86 ? -1.526 -10.228 8.266 1.00 61.19 86 PHE A O 1
ATOM 673 N N . TYR A 1 87 ? -2.154 -11.092 10.240 1.00 49.56 87 TYR A N 1
ATOM 674 C CA . TYR A 1 87 ? -0.816 -11.282 10.799 1.00 49.56 87 TYR A CA 1
ATOM 675 C C . TYR A 1 87 ? 0.085 -12.134 9.912 1.00 49.56 87 TYR A C 1
ATOM 677 O O . TYR A 1 87 ? 1.257 -11.816 9.771 1.00 49.56 87 TYR A O 1
ATOM 685 N N . ASN A 1 88 ? -0.456 -13.151 9.235 1.00 52.75 88 ASN A N 1
ATOM 686 C CA . ASN A 1 88 ? 0.321 -13.954 8.285 1.00 52.75 88 ASN A CA 1
ATOM 687 C C . ASN A 1 88 ? 0.751 -13.152 7.047 1.00 52.75 88 ASN A C 1
ATOM 689 O O . ASN A 1 88 ? 1.790 -13.443 6.469 1.00 52.75 88 ASN A O 1
ATOM 693 N N . TYR A 1 89 ? -0.026 -12.144 6.640 1.00 53.38 89 TYR A N 1
ATOM 694 C CA . TYR A 1 89 ? 0.329 -11.266 5.524 1.00 53.38 89 TYR A CA 1
ATOM 695 C C . TYR A 1 89 ? 1.313 -10.181 5.979 1.00 53.38 89 TYR A C 1
ATOM 697 O O . TYR A 1 89 ? 2.324 -9.956 5.326 1.00 53.38 89 TYR A O 1
ATOM 705 N N . ASN A 1 90 ? 1.071 -9.560 7.138 1.00 51.50 90 ASN A N 1
ATOM 706 C CA . ASN A 1 90 ? 1.963 -8.552 7.715 1.00 51.50 90 ASN A CA 1
ATOM 707 C C . ASN A 1 90 ? 3.331 -9.147 8.105 1.00 51.50 90 ASN A C 1
ATOM 709 O O . ASN A 1 90 ? 4.361 -8.566 7.784 1.00 51.50 90 ASN A O 1
ATOM 713 N N . SER A 1 91 ? 3.369 -10.331 8.731 1.00 53.56 91 SER A N 1
ATOM 714 C CA . SER A 1 91 ? 4.630 -10.985 9.105 1.00 53.56 91 SER A CA 1
ATOM 715 C C . SER A 1 91 ? 5.401 -11.486 7.886 1.00 53.56 91 SER A C 1
ATOM 717 O O . SER A 1 91 ? 6.612 -11.311 7.849 1.00 53.56 91 SER A O 1
ATOM 719 N N . ALA A 1 92 ? 4.729 -12.030 6.864 1.00 56.28 92 ALA A N 1
ATOM 720 C CA . ALA A 1 92 ? 5.389 -12.459 5.632 1.00 56.28 92 ALA A CA 1
ATOM 721 C C . ALA A 1 92 ? 5.948 -11.275 4.831 1.00 56.28 92 ALA A C 1
ATOM 723 O O . ALA A 1 92 ? 7.040 -11.381 4.282 1.00 56.28 92 ALA A O 1
ATOM 724 N N . VAL A 1 93 ? 5.232 -10.144 4.783 1.00 53.62 93 VAL A N 1
ATOM 725 C CA . VAL A 1 93 ? 5.726 -8.911 4.150 1.00 53.62 93 VAL A CA 1
ATOM 726 C C . VAL A 1 93 ? 6.915 -8.344 4.929 1.00 53.62 93 VAL A C 1
ATOM 728 O O . VAL A 1 93 ? 7.958 -8.113 4.326 1.00 53.62 93 VAL A O 1
ATOM 731 N N . ARG A 1 94 ? 6.815 -8.223 6.259 1.00 57.00 94 ARG A N 1
ATOM 732 C CA . ARG A 1 94 ? 7.912 -7.724 7.107 1.00 57.00 94 ARG A CA 1
ATOM 733 C C . ARG A 1 94 ? 9.147 -8.624 7.098 1.00 57.00 94 ARG A C 1
ATOM 735 O O . ARG A 1 94 ? 10.253 -8.114 7.003 1.00 57.00 94 ARG A O 1
ATOM 742 N N . GLN A 1 95 ? 8.980 -9.947 7.145 1.00 57.16 95 GLN A N 1
ATOM 743 C CA . GLN A 1 95 ? 10.104 -10.887 7.043 1.00 57.16 95 GLN A CA 1
ATOM 744 C C . GLN A 1 95 ? 10.797 -10.815 5.682 1.00 57.16 95 GLN A C 1
ATOM 746 O O . GLN A 1 95 ? 11.992 -11.079 5.601 1.00 57.16 95 GLN A O 1
ATOM 751 N N . TYR A 1 96 ? 10.063 -10.492 4.614 1.00 51.94 96 TYR A N 1
ATOM 752 C CA . TYR A 1 96 ? 10.652 -10.288 3.294 1.00 51.94 96 TYR A CA 1
ATOM 753 C C . TYR A 1 96 ? 11.446 -8.975 3.247 1.00 51.94 96 TYR A C 1
ATOM 755 O O . TYR A 1 96 ? 12.584 -8.980 2.793 1.00 51.94 96 TYR A O 1
ATOM 763 N N . GLU A 1 97 ? 10.891 -7.885 3.787 1.00 52.75 97 GLU A N 1
ATOM 764 C CA . GLU A 1 97 ? 11.575 -6.585 3.885 1.00 52.75 97 GLU A CA 1
ATOM 765 C C . GLU A 1 97 ? 12.839 -6.650 4.763 1.00 52.75 97 GLU A C 1
ATOM 767 O O . GLU A 1 97 ? 13.876 -6.111 4.384 1.00 52.75 97 GLU A O 1
ATOM 772 N N . GLU A 1 98 ? 12.801 -7.359 5.898 1.00 55.56 98 GLU A N 1
ATOM 773 C CA . GLU A 1 98 ? 13.981 -7.579 6.752 1.00 55.56 98 GLU A CA 1
ATOM 774 C C . GLU A 1 98 ? 15.078 -8.380 6.029 1.00 55.56 98 GLU A C 1
ATOM 776 O O . GLU A 1 98 ? 16.261 -8.063 6.160 1.00 55.56 98 GLU A O 1
ATOM 781 N N . LYS A 1 99 ? 14.698 -9.378 5.220 1.00 54.16 99 LYS A N 1
ATOM 782 C CA . LYS A 1 99 ? 15.644 -10.178 4.424 1.00 54.16 99 LYS A CA 1
ATOM 783 C C . LYS A 1 99 ? 16.281 -9.392 3.282 1.00 54.16 99 LYS A C 1
ATOM 785 O O . LYS A 1 99 ? 17.463 -9.586 3.006 1.00 54.16 99 LYS A O 1
ATOM 790 N N . ASP A 1 100 ? 15.513 -8.540 2.609 1.00 47.88 100 ASP A N 1
ATOM 791 C CA . ASP A 1 100 ? 16.040 -7.693 1.536 1.00 47.88 100 ASP A CA 1
ATOM 792 C C . ASP A 1 100 ? 16.960 -6.601 2.101 1.00 47.88 100 ASP A C 1
ATOM 794 O O . ASP A 1 100 ? 18.016 -6.357 1.528 1.00 47.88 100 ASP A O 1
ATOM 798 N N . LEU A 1 101 ? 16.664 -6.038 3.279 1.00 48.78 101 LEU A N 1
ATOM 799 C CA . LEU A 1 101 ? 17.574 -5.119 3.979 1.00 48.78 101 LEU A CA 1
ATOM 800 C C . LEU A 1 101 ? 18.898 -5.786 4.393 1.00 48.78 101 LEU A C 1
ATOM 802 O O . LEU A 1 101 ? 19.960 -5.172 4.257 1.00 48.78 101 LEU A O 1
ATOM 806 N N . GLU A 1 102 ? 18.864 -7.036 4.869 1.00 46.59 102 GLU A N 1
ATOM 807 C CA . GLU A 1 102 ? 20.085 -7.811 5.145 1.00 46.59 102 GLU A CA 1
ATOM 808 C C . GLU A 1 102 ? 20.896 -8.083 3.868 1.00 46.59 102 GLU A C 1
ATOM 810 O O . GLU A 1 102 ? 22.125 -7.984 3.888 1.00 46.59 102 GLU A O 1
ATOM 815 N N . ASN A 1 103 ? 20.236 -8.375 2.745 1.00 46.38 103 ASN A N 1
ATOM 816 C CA . ASN A 1 103 ? 20.914 -8.664 1.480 1.00 46.38 103 ASN A CA 1
ATOM 817 C C . ASN A 1 103 ? 21.446 -7.399 0.776 1.00 46.38 103 ASN A C 1
ATOM 819 O O . ASN A 1 103 ? 22.586 -7.401 0.307 1.00 46.38 103 ASN A O 1
ATOM 823 N N . GLU A 1 104 ? 20.697 -6.293 0.763 1.00 42.72 104 GLU A N 1
ATOM 824 C CA . GLU A 1 104 ? 21.148 -5.009 0.206 1.00 42.72 104 GLU A CA 1
ATOM 825 C C . GLU A 1 104 ? 22.274 -4.372 1.036 1.00 42.72 104 GLU A C 1
ATOM 827 O O . GLU A 1 104 ? 23.190 -3.755 0.481 1.00 42.72 104 GLU A O 1
ATOM 832 N N . GLY A 1 105 ? 22.257 -4.547 2.363 1.00 39.94 105 GLY A N 1
ATOM 833 C CA . GLY A 1 105 ? 23.334 -4.092 3.246 1.00 39.94 105 GLY A CA 1
ATOM 834 C C . GLY A 1 105 ? 24.669 -4.799 2.984 1.00 39.94 105 GLY A C 1
ATOM 835 O O . GLY A 1 105 ? 25.731 -4.190 3.130 1.00 39.94 105 GLY A O 1
ATOM 836 N N . ILE A 1 106 ? 24.629 -6.063 2.549 1.00 41.22 106 ILE A N 1
ATOM 837 C CA . ILE A 1 106 ? 25.821 -6.850 2.203 1.00 41.22 106 ILE A CA 1
ATOM 838 C C . ILE A 1 106 ? 26.337 -6.504 0.799 1.00 41.22 106 ILE A C 1
ATOM 840 O O . ILE A 1 106 ? 27.554 -6.470 0.604 1.00 41.22 106 ILE A O 1
ATOM 844 N N . GLU A 1 107 ? 25.467 -6.217 -0.175 1.00 37.44 107 GLU A N 1
ATOM 845 C CA . GLU A 1 107 ? 25.915 -5.840 -1.525 1.00 37.44 107 GLU A CA 1
ATOM 846 C C . GLU A 1 107 ? 26.514 -4.428 -1.592 1.00 37.44 107 GLU A C 1
ATOM 848 O O . GLU A 1 107 ? 27.532 -4.238 -2.258 1.00 37.44 107 GLU A O 1
ATOM 853 N N . ARG A 1 108 ? 25.998 -3.451 -0.830 1.00 37.66 108 ARG A N 1
ATOM 854 C CA . ARG A 1 108 ? 26.586 -2.094 -0.790 1.00 37.66 108 ARG A CA 1
ATOM 855 C C . ARG A 1 108 ? 27.953 -2.014 -0.101 1.00 37.66 108 ARG A C 1
ATOM 857 O O . ARG A 1 108 ? 28.671 -1.048 -0.324 1.00 37.66 108 ARG A O 1
ATOM 864 N N . MET A 1 109 ? 28.330 -3.005 0.712 1.00 37.47 109 MET A N 1
ATOM 865 C CA . MET A 1 109 ? 29.673 -3.102 1.312 1.00 37.47 109 MET A CA 1
ATOM 866 C C . MET A 1 109 ? 30.695 -3.830 0.423 1.00 37.47 109 MET A C 1
ATOM 868 O O . MET A 1 109 ? 31.860 -3.942 0.806 1.00 37.47 109 MET A O 1
ATOM 872 N N . LYS A 1 110 ? 30.280 -4.349 -0.740 1.00 35.78 110 LYS A N 1
ATOM 873 C CA . LYS A 1 110 ? 31.160 -5.044 -1.696 1.00 35.78 110 LYS A CA 1
ATOM 874 C C . LYS A 1 110 ? 31.543 -4.206 -2.922 1.00 35.78 110 LYS A C 1
ATOM 876 O O . LYS A 1 110 ? 32.284 -4.719 -3.761 1.00 35.78 110 LYS A O 1
ATOM 881 N N . LEU A 1 111 ? 31.063 -2.965 -3.020 1.00 35.34 111 LEU A N 1
ATOM 882 C CA . LEU A 1 111 ? 31.468 -1.986 -4.036 1.00 35.34 111 LEU A CA 1
ATOM 883 C C . LEU A 1 111 ? 32.536 -1.034 -3.492 1.00 35.34 111 LEU A C 1
ATOM 885 O O . LEU A 1 111 ? 32.338 -0.506 -2.375 1.00 35.34 111 LEU A O 1
#

Organism: NCBI:txid156173

Sequence (111 aa):
MLRNSNLDGNMRLMIMTDVPRRQREGAANSAAAIMNTFNELANTQATYGVSFTDADMIAVADVYALAREQLARFFDYLPTDAKDKFYNYNSAVRQYEEKDLENEGIERMKL

Foldseek 3Di:
DPCPPPLLVVLLVCLVPFFDPVCSVVLNVLSVVLVVLVVVLVVLVVVQPPDDDPVSVVVSVVSVLVSLVSVLVSLVRGDPVVNVVCVVVNVVNVVVVVVVCVVVVVVVVVD

pLDDT: mean 70.52, std 17.18, range [32.0, 92.06]